Protein AF-A0A8S0ZEI9-F1 (afdb_monomer_lite)

InterPro domains:
  IPR027806 Harbinger transposase-derived nuclease domain [PF13359] (3-82)
  IPR045249 Putative nuclease HARBI1-like [PTHR22930] (7-103)

Structure (mmCIF, N/CA/C/O backbone):
data_AF-A0A8S0ZEI9-F1
#
_entry.id   AF-A0A8S0ZEI9-F1
#
loop_
_atom_site.group_PDB
_atom_site.id
_atom_site.type_symbol
_atom_site.label_atom_id
_atom_site.label_alt_id
_atom_site.label_comp_id
_atom_site.label_asym_id
_atom_site.label_entity_id
_atom_site.label_seq_id
_atom_site.pdbx_PDB_ins_code
_atom_site.Cartn_x
_atom_site.Cartn_y
_atom_site.Cartn_z
_atom_site.occupancy
_atom_site.B_iso_or_equiv
_atom_site.auth_seq_id
_atom_site.auth_comp_id
_atom_site.auth_asym_id
_atom_site.auth_atom_id
_atom_site.pdbx_PDB_model_num
ATOM 1 N N . MET A 1 1 ? -10.149 -3.119 -16.124 1.00 64.19 1 MET A N 1
ATOM 2 C CA . MET A 1 1 ? -9.181 -3.819 -15.249 1.00 64.19 1 MET A CA 1
ATOM 3 C C . MET A 1 1 ? -8.913 -2.932 -14.051 1.00 64.19 1 MET A C 1
ATOM 5 O O . MET A 1 1 ? -8.937 -1.720 -14.217 1.00 64.19 1 MET A O 1
ATOM 9 N N . VAL A 1 2 ? -8.706 -3.527 -12.879 1.00 87.69 2 VAL A N 1
ATOM 10 C CA . VAL A 1 2 ? -8.368 -2.830 -11.631 1.00 87.69 2 VAL A CA 1
ATOM 11 C C . VAL A 1 2 ? -7.004 -3.351 -11.182 1.00 87.69 2 VAL A C 1
ATOM 13 O O . VAL A 1 2 ? -6.773 -4.557 -11.258 1.00 87.69 2 VAL A O 1
ATOM 16 N N . TRP A 1 3 ? -6.116 -2.456 -10.754 1.00 93.06 3 TRP A N 1
ATOM 17 C CA . TRP A 1 3 ? -4.785 -2.788 -10.241 1.00 93.06 3 TRP A CA 1
ATOM 18 C C . TRP A 1 3 ? -4.622 -2.261 -8.822 1.00 93.06 3 TRP A C 1
ATOM 20 O O . TRP A 1 3 ? -5.170 -1.212 -8.482 1.00 93.06 3 TRP A O 1
ATOM 30 N N . LEU A 1 4 ? -3.833 -2.968 -8.019 1.00 94.38 4 LEU A N 1
ATOM 31 C CA . LEU A 1 4 ? -3.334 -2.454 -6.750 1.00 94.38 4 LEU A CA 1
ATOM 32 C C . LEU A 1 4 ? -2.133 -1.536 -7.005 1.00 94.38 4 LEU A C 1
ATOM 34 O O . LEU A 1 4 ? -1.376 -1.750 -7.954 1.00 94.38 4 LEU A O 1
ATOM 38 N N . LEU A 1 5 ? -1.944 -0.534 -6.148 1.00 93.81 5 LEU A N 1
ATOM 39 C CA . LEU A 1 5 ? -0.765 0.332 -6.172 1.00 93.81 5 LEU A CA 1
ATOM 40 C C . LEU A 1 5 ? 0.172 -0.068 -5.033 1.00 93.81 5 LEU A C 1
ATOM 42 O O . LEU A 1 5 ? -0.178 0.069 -3.864 1.00 93.81 5 LEU A O 1
ATOM 46 N N . GLY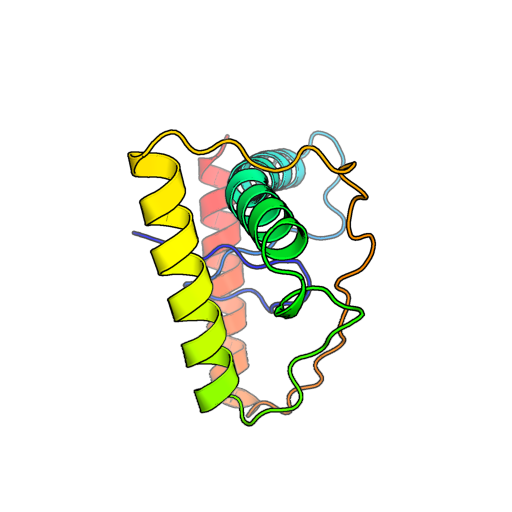 A 1 6 ? 1.354 -0.564 -5.386 1.00 92.50 6 GLY A N 1
ATOM 47 C CA . GLY A 1 6 ? 2.431 -0.879 -4.446 1.00 92.50 6 GLY A CA 1
ATOM 48 C C . GLY A 1 6 ? 3.471 0.234 -4.413 1.00 92.50 6 GLY A C 1
ATOM 49 O O . GLY A 1 6 ? 3.515 1.072 -5.316 1.00 92.50 6 GLY A O 1
ATOM 50 N N . ASP A 1 7 ? 4.269 0.288 -3.352 1.00 90.31 7 ASP A N 1
ATOM 51 C CA . ASP A 1 7 ? 5.475 1.122 -3.322 1.00 90.31 7 ASP A CA 1
ATOM 52 C C . ASP A 1 7 ? 6.635 0.375 -3.998 1.00 90.31 7 ASP A C 1
ATOM 54 O O . ASP A 1 7 ? 6.449 -0.687 -4.599 1.00 90.31 7 ASP A O 1
ATOM 58 N N . SER A 1 8 ? 7.828 0.963 -3.956 1.00 89.62 8 SER A N 1
ATOM 59 C CA . SER A 1 8 ? 9.045 0.372 -4.512 1.00 89.62 8 SER A CA 1
ATOM 60 C C . SER A 1 8 ? 9.522 -0.884 -3.780 1.00 89.62 8 SER A C 1
ATOM 62 O O . SER A 1 8 ? 10.311 -1.626 -4.359 1.00 89.62 8 SER A O 1
ATOM 64 N N . GLY A 1 9 ? 9.061 -1.134 -2.549 1.00 88.75 9 GLY A N 1
ATOM 65 C CA . GLY A 1 9 ? 9.401 -2.329 -1.778 1.00 88.75 9 GLY A CA 1
ATOM 66 C C . GLY A 1 9 ? 8.691 -3.583 -2.287 1.00 88.75 9 GLY A C 1
ATOM 67 O O . GLY A 1 9 ? 9.164 -4.699 -2.076 1.00 88.75 9 GLY A O 1
ATOM 68 N N . TYR A 1 10 ? 7.587 -3.425 -3.024 1.00 90.44 10 TYR A N 1
ATOM 69 C CA . TYR A 1 10 ? 6.905 -4.556 -3.636 1.00 90.44 10 TYR A CA 1
ATOM 70 C C . TYR A 1 10 ? 7.470 -4.886 -5.020 1.00 90.44 10 TYR A C 1
ATOM 72 O O . TYR A 1 10 ? 7.707 -4.004 -5.853 1.00 90.44 10 TYR A O 1
ATOM 80 N N . PRO A 1 11 ? 7.607 -6.177 -5.349 1.00 91.00 11 PRO A N 1
ATOM 81 C CA . PRO A 1 11 ? 8.015 -6.564 -6.680 1.00 91.00 11 PRO A CA 1
ATOM 82 C C . PRO A 1 11 ? 6.837 -6.399 -7.656 1.00 91.00 11 PRO A C 1
ATOM 84 O O . PRO A 1 11 ? 5.705 -6.783 -7.371 1.00 91.00 11 PRO A O 1
ATOM 87 N N . GLN A 1 12 ? 7.108 -5.843 -8.838 1.00 93.00 12 GLN A N 1
ATOM 88 C CA . GLN A 1 12 ? 6.101 -5.615 -9.881 1.00 93.00 12 GLN A CA 1
ATOM 89 C C . GLN A 1 12 ? 5.371 -6.923 -10.257 1.00 93.00 12 GLN A C 1
ATOM 91 O O . GLN A 1 12 ? 6.010 -7.957 -10.467 1.00 93.00 12 GLN A O 1
ATOM 96 N N . ARG A 1 13 ? 4.035 -6.884 -10.366 1.00 94.38 13 ARG A N 1
ATOM 97 C CA . ARG A 1 13 ? 3.179 -8.035 -10.733 1.00 94.38 13 ARG A CA 1
ATOM 98 C C . ARG A 1 13 ? 2.115 -7.614 -11.754 1.00 94.38 13 ARG A C 1
ATOM 100 O O . ARG A 1 13 ? 1.816 -6.427 -11.858 1.00 94.38 13 ARG A O 1
ATOM 107 N N . PRO A 1 14 ? 1.474 -8.539 -12.488 1.00 93.50 14 PRO A N 1
ATOM 108 C C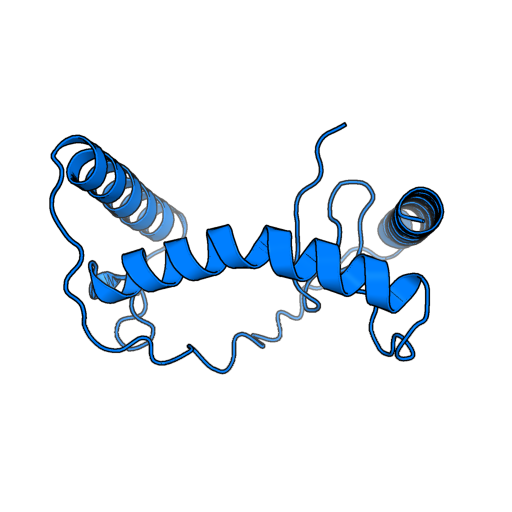A . PRO A 1 14 ? 0.380 -8.200 -13.409 1.00 93.50 14 PRO A CA 1
ATOM 109 C C . PRO A 1 14 ? -0.790 -7.443 -12.766 1.00 93.50 14 PRO A C 1
ATOM 111 O O . PRO A 1 14 ? -1.484 -6.680 -13.437 1.00 93.50 14 PRO A O 1
ATOM 114 N N . TRP A 1 15 ? -1.000 -7.659 -11.467 1.00 94.06 15 TRP A N 1
ATOM 115 C CA . TRP A 1 15 ? -2.077 -7.086 -10.658 1.00 94.06 15 TRP A CA 1
ATOM 116 C C . TRP A 1 15 ? -1.613 -5.953 -9.721 1.00 94.06 15 TRP A C 1
ATOM 118 O O . TRP A 1 15 ? -2.461 -5.300 -9.114 1.00 94.06 15 TRP A O 1
ATOM 128 N N . LEU A 1 16 ? -0.301 -5.692 -9.622 1.00 94.81 16 LEU A N 1
ATOM 129 C CA . LEU A 1 16 ? 0.300 -4.691 -8.730 1.00 94.81 16 LEU A CA 1
ATOM 130 C C . LEU A 1 16 ? 1.195 -3.738 -9.518 1.00 94.81 16 LEU A C 1
ATOM 132 O O . LEU A 1 16 ? 2.200 -4.166 -10.078 1.00 94.81 16 LEU A O 1
ATOM 136 N N . MET A 1 17 ? 0.855 -2.455 -9.540 1.00 95.50 17 MET A N 1
ATOM 137 C CA . MET A 1 17 ? 1.647 -1.415 -10.191 1.00 95.50 17 MET A CA 1
ATOM 138 C C . MET A 1 17 ? 2.546 -0.724 -9.169 1.00 95.50 17 MET A C 1
ATOM 140 O O . MET A 1 17 ? 2.058 -0.152 -8.193 1.00 95.50 17 MET A O 1
ATOM 144 N N . THR A 1 18 ? 3.854 -0.765 -9.405 1.00 95.56 18 THR A N 1
ATOM 145 C CA . THR A 1 18 ? 4.880 -0.135 -8.564 1.00 95.56 18 THR A CA 1
ATOM 146 C C . THR A 1 18 ? 5.615 0.952 -9.352 1.00 95.56 18 THR A C 1
ATOM 148 O O . THR A 1 18 ? 5.583 0.930 -10.596 1.00 95.56 18 THR A O 1
ATOM 151 N N . PRO A 1 19 ? 6.237 1.939 -8.681 1.00 95.44 19 PRO A N 1
ATOM 152 C CA . PRO A 1 19 ? 6.983 2.989 -9.364 1.00 95.44 19 PRO A CA 1
ATOM 153 C C . PRO A 1 19 ? 8.159 2.413 -10.166 1.00 95.44 19 PRO A C 1
ATOM 155 O O . PRO A 1 19 ? 8.692 1.337 -9.878 1.00 95.44 19 PRO A O 1
ATOM 158 N N . ILE A 1 20 ? 8.556 3.131 -11.211 1.00 94.31 20 ILE A N 1
ATOM 159 C CA . ILE A 1 20 ? 9.759 2.837 -11.990 1.00 94.31 20 ILE A CA 1
ATOM 160 C C . ILE A 1 20 ? 10.930 3.548 -11.316 1.00 94.31 20 ILE A C 1
ATOM 162 O O . ILE A 1 20 ? 10.960 4.776 -11.267 1.00 94.31 20 ILE A O 1
ATOM 166 N N . LEU A 1 21 ? 11.881 2.780 -10.793 1.00 91.44 21 LEU A N 1
ATOM 167 C CA . LEU A 1 21 ? 13.111 3.324 -10.219 1.00 91.44 21 LEU A CA 1
ATOM 168 C C . LEU A 1 21 ? 13.978 3.957 -11.318 1.00 91.44 21 LEU A C 1
ATOM 170 O O . LEU A 1 21 ? 13.884 3.566 -12.483 1.00 91.44 21 LEU A O 1
ATOM 174 N N . ASP A 1 22 ? 14.776 4.958 -10.947 1.00 90.25 22 ASP A N 1
ATOM 175 C CA . ASP A 1 22 ? 15.726 5.647 -11.835 1.00 90.25 22 ASP A CA 1
ATOM 176 C C . ASP A 1 22 ? 15.099 6.262 -13.104 1.00 90.25 22 ASP A C 1
ATOM 178 O O . ASP A 1 22 ? 15.740 6.407 -14.148 1.00 90.25 22 ASP A O 1
ATOM 182 N N . ALA A 1 23 ? 13.821 6.648 -13.034 1.00 90.69 23 ALA A N 1
ATOM 183 C CA . ALA A 1 23 ? 13.141 7.312 -14.139 1.00 90.69 23 ALA A CA 1
ATOM 184 C C . ALA A 1 23 ? 13.748 8.701 -14.404 1.00 90.69 23 ALA A C 1
ATOM 186 O O . ALA A 1 23 ? 13.669 9.599 -13.567 1.00 90.69 23 ALA A O 1
ATOM 187 N N . THR A 1 24 ? 14.300 8.906 -15.602 1.00 92.38 24 THR A N 1
ATOM 188 C CA . THR A 1 24 ? 14.848 10.205 -16.016 1.00 92.38 24 THR A CA 1
ATOM 189 C C . THR A 1 24 ? 13.760 11.280 -16.021 1.00 92.38 24 THR A C 1
ATOM 191 O O . THR A 1 24 ? 12.664 11.051 -16.545 1.00 92.38 24 THR A O 1
ATOM 194 N N . SER A 1 25 ? 14.059 12.463 -15.483 1.00 90.00 25 SER A N 1
ATOM 195 C CA . SER A 1 25 ? 13.142 13.607 -15.485 1.00 90.00 25 SER A CA 1
ATOM 196 C C . SER A 1 25 ? 12.653 13.937 -16.897 1.00 90.00 25 SER A C 1
ATOM 198 O O . SER A 1 25 ? 13.442 13.998 -17.838 1.00 90.00 25 SER A O 1
ATOM 200 N N . GLY A 1 26 ? 11.340 14.123 -17.053 1.00 87.69 26 GLY A N 1
ATOM 201 C CA . GLY A 1 26 ? 10.710 14.397 -18.351 1.00 87.69 26 GLY A CA 1
ATOM 202 C C . GLY A 1 26 ? 10.526 13.171 -19.255 1.00 87.69 26 GLY A C 1
ATOM 203 O O . GLY A 1 26 ? 9.950 13.291 -20.333 1.00 87.69 26 GLY A O 1
ATOM 204 N N . SER A 1 27 ? 10.966 11.980 -18.832 1.00 92.75 27 SER A N 1
ATOM 205 C CA . SER A 1 27 ? 10.664 10.735 -19.545 1.00 92.75 27 SER A CA 1
ATOM 206 C C . SER A 1 27 ? 9.213 10.290 -19.333 1.00 92.75 27 SER A C 1
ATOM 208 O O . SER A 1 27 ? 8.560 10.644 -18.350 1.00 92.75 27 SER A O 1
ATOM 210 N N . ILE A 1 28 ? 8.725 9.413 -20.211 1.00 92.75 28 ILE A N 1
ATOM 211 C CA . ILE A 1 28 ? 7.419 8.756 -20.055 1.00 92.75 28 ILE A CA 1
ATOM 212 C C . ILE A 1 28 ? 7.299 7.987 -18.724 1.00 92.75 28 ILE A C 1
ATOM 214 O O . ILE A 1 28 ? 6.233 7.949 -18.112 1.00 92.75 28 ILE A O 1
ATOM 218 N N . ASN A 1 29 ? 8.413 7.437 -18.234 1.00 93.56 29 ASN A N 1
ATOM 219 C CA . ASN A 1 29 ? 8.475 6.745 -16.949 1.00 93.56 29 ASN A CA 1
ATOM 220 C C . ASN A 1 29 ? 8.268 7.723 -15.784 1.00 93.56 29 ASN A C 1
ATOM 222 O O . ASN A 1 29 ? 7.586 7.391 -14.818 1.00 93.56 29 ASN A O 1
ATOM 226 N N . SER A 1 30 ? 8.807 8.943 -15.893 1.00 93.94 30 SER A N 1
ATOM 227 C CA . SER A 1 30 ? 8.605 10.009 -14.905 1.00 93.94 30 SER A CA 1
ATOM 228 C C . SER A 1 30 ? 7.142 10.468 -14.868 1.00 93.94 30 SER A C 1
ATOM 230 O O . SER A 1 30 ? 6.583 10.598 -13.782 1.00 93.94 30 SER A O 1
ATOM 232 N N . VAL A 1 31 ? 6.479 10.589 -16.026 1.00 94.44 31 VAL A N 1
ATOM 233 C CA . VAL A 1 31 ? 5.036 10.897 -16.104 1.00 94.44 31 VAL A CA 1
ATOM 234 C C . VAL A 1 31 ? 4.186 9.792 -15.467 1.00 94.44 31 VAL A C 1
ATOM 236 O O . VAL A 1 31 ? 3.236 10.074 -14.735 1.00 94.44 31 VAL A O 1
ATOM 239 N N . TYR A 1 32 ? 4.522 8.522 -15.715 1.00 95.44 32 TYR A N 1
ATOM 240 C CA . TYR A 1 32 ? 3.875 7.398 -15.035 1.00 95.44 32 TYR A CA 1
ATOM 241 C C . TYR A 1 32 ? 4.052 7.485 -13.515 1.00 95.44 32 TYR A C 1
ATOM 243 O O . TYR A 1 32 ? 3.063 7.385 -12.790 1.00 95.44 32 TYR A O 1
ATOM 251 N N . ASN A 1 33 ? 5.278 7.715 -13.035 1.00 95.06 33 ASN A N 1
ATOM 252 C CA . ASN A 1 33 ? 5.564 7.831 -11.606 1.00 95.06 33 ASN A CA 1
ATOM 253 C C . ASN A 1 33 ? 4.800 8.988 -10.958 1.00 95.06 33 ASN A C 1
ATOM 255 O O . ASN A 1 33 ? 4.289 8.829 -9.855 1.00 95.06 33 ASN A O 1
ATOM 259 N N . GLU A 1 34 ? 4.669 10.127 -11.637 1.00 93.50 34 GLU A N 1
ATOM 260 C CA . GLU A 1 34 ? 3.891 11.258 -11.133 1.00 93.50 34 GLU A CA 1
ATOM 261 C C . GLU A 1 34 ? 2.407 10.895 -10.976 1.00 93.50 34 GLU A C 1
ATOM 263 O O . GLU A 1 34 ? 1.804 11.148 -9.931 1.00 93.50 34 GLU A O 1
ATOM 268 N N . LYS A 1 35 ? 1.811 10.248 -11.986 1.00 92.88 35 LYS A N 1
ATOM 269 C CA . LYS A 1 35 ? 0.420 9.771 -11.913 1.00 92.88 35 LYS A CA 1
ATOM 270 C C . LYS A 1 35 ? 0.242 8.714 -10.818 1.00 92.88 35 LYS A C 1
ATOM 272 O O . LYS A 1 35 ? -0.744 8.758 -10.084 1.00 92.88 35 LYS A O 1
ATOM 277 N N . HIS A 1 36 ? 1.193 7.789 -10.696 1.00 93.81 36 HIS A N 1
ATOM 278 C CA . HIS A 1 36 ? 1.204 6.740 -9.674 1.00 93.81 36 HIS A CA 1
ATOM 279 C C . HIS A 1 36 ? 1.283 7.331 -8.260 1.00 93.81 36 HIS A C 1
ATOM 281 O O . HIS A 1 36 ? 0.444 7.012 -7.418 1.00 93.81 36 HIS A O 1
ATOM 287 N N . MET A 1 37 ? 2.202 8.272 -8.034 1.00 91.88 37 MET A N 1
ATOM 288 C CA . MET A 1 37 ? 2.357 8.992 -6.769 1.00 91.88 37 MET A CA 1
ATOM 289 C C . MET A 1 37 ? 1.080 9.749 -6.402 1.00 91.88 37 MET A C 1
ATOM 291 O O . MET A 1 37 ? 0.558 9.574 -5.306 1.00 91.88 37 MET A O 1
ATOM 295 N N . ARG A 1 38 ? 0.508 10.527 -7.332 1.00 90.94 38 ARG A N 1
ATOM 296 C CA . ARG A 1 38 ? -0.751 11.258 -7.095 1.00 90.94 38 ARG A CA 1
ATOM 297 C C . ARG A 1 38 ? -1.898 10.331 -6.693 1.00 90.94 38 ARG A C 1
ATOM 299 O O . ARG A 1 38 ? -2.692 10.689 -5.828 1.00 90.94 38 ARG A O 1
ATOM 306 N N . ALA A 1 39 ? -1.984 9.145 -7.294 1.00 90.94 39 ALA A N 1
ATOM 307 C CA . ALA A 1 39 ? -2.993 8.159 -6.922 1.00 90.94 39 ALA A CA 1
ATOM 308 C C . ALA A 1 39 ? -2.757 7.577 -5.513 1.00 90.94 39 ALA A C 1
ATOM 310 O O . ALA A 1 39 ? -3.719 7.305 -4.795 1.00 90.94 39 ALA A O 1
ATOM 311 N N . ARG A 1 40 ? -1.495 7.426 -5.090 1.00 91.56 40 ARG A N 1
ATOM 312 C CA . ARG A 1 40 ? -1.127 6.938 -3.751 1.00 91.56 40 ARG A CA 1
ATOM 313 C C . ARG A 1 40 ? -1.312 7.957 -2.629 1.00 91.56 40 ARG A C 1
ATOM 315 O O . ARG A 1 40 ? -1.674 7.554 -1.526 1.00 91.56 40 ARG A O 1
ATOM 322 N N . VAL A 1 41 ? -1.151 9.252 -2.906 1.00 88.88 41 VAL A N 1
ATOM 323 C CA . VAL A 1 41 ? -1.299 10.324 -1.899 1.00 88.88 41 VAL A CA 1
ATOM 324 C C . VAL A 1 41 ? -2.616 10.207 -1.122 1.00 88.88 41 VAL A C 1
ATOM 326 O O . VAL A 1 41 ? -2.656 10.461 0.077 1.00 88.88 41 VAL A O 1
ATOM 329 N N . VAL A 1 42 ? -3.698 9.761 -1.769 1.00 86.56 42 VAL A N 1
ATOM 330 C CA . VAL A 1 42 ? -5.003 9.580 -1.113 1.00 86.56 42 VAL A CA 1
ATOM 331 C C . VAL A 1 42 ? -4.939 8.550 0.020 1.00 86.56 42 VAL A C 1
ATOM 333 O O . VAL A 1 42 ? -5.416 8.824 1.125 1.00 86.56 42 VAL A O 1
ATOM 336 N N . ILE A 1 43 ? -4.355 7.372 -0.226 1.00 87.06 43 ILE A N 1
ATOM 337 C CA . ILE A 1 43 ? -4.285 6.315 0.792 1.00 87.06 43 ILE A CA 1
ATOM 338 C C . ILE A 1 43 ? -3.246 6.644 1.866 1.00 87.06 43 ILE A C 1
ATOM 340 O O . ILE A 1 43 ? -3.488 6.391 3.044 1.00 87.06 43 ILE A O 1
ATOM 344 N N . GLU A 1 44 ? -2.143 7.288 1.485 1.00 88.19 44 GLU A N 1
ATOM 345 C CA . GLU A 1 44 ? -1.107 7.743 2.416 1.00 88.19 44 GLU A CA 1
ATOM 346 C C . GLU A 1 44 ? -1.675 8.785 3.389 1.00 88.19 44 GLU A C 1
ATOM 348 O O . GLU A 1 44 ? -1.600 8.593 4.602 1.00 88.19 44 GLU A O 1
ATOM 353 N N . ASN A 1 45 ? -2.386 9.798 2.884 1.00 86.94 45 ASN A N 1
ATOM 354 C CA . ASN A 1 45 ? -3.085 10.779 3.718 1.00 86.94 45 ASN A CA 1
ATOM 355 C C . ASN A 1 45 ? -4.137 10.125 4.624 1.00 86.94 45 ASN A C 1
ATOM 357 O O . ASN A 1 45 ? -4.294 10.510 5.784 1.00 86.94 45 ASN A O 1
ATOM 361 N N . THR A 1 46 ? -4.855 9.120 4.117 1.00 87.44 46 THR A N 1
ATOM 362 C CA . THR A 1 46 ? -5.854 8.383 4.904 1.00 87.44 46 THR A CA 1
ATOM 363 C C . THR A 1 46 ? -5.194 7.650 6.073 1.00 87.44 46 THR A C 1
ATOM 365 O O . THR A 1 46 ? -5.652 7.766 7.212 1.00 87.44 46 THR A O 1
ATOM 368 N N . PHE A 1 47 ? -4.087 6.943 5.828 1.00 86.81 47 PHE A N 1
ATOM 369 C CA . PHE A 1 47 ? -3.344 6.259 6.883 1.00 86.81 47 PHE A CA 1
ATOM 370 C C . PHE A 1 47 ? -2.731 7.227 7.886 1.00 86.81 47 PHE A C 1
ATOM 372 O O . PHE A 1 47 ? -2.834 6.964 9.083 1.00 86.81 47 PHE A O 1
ATOM 379 N N . SER A 1 48 ? -2.180 8.357 7.444 1.00 85.56 48 SER A N 1
ATOM 380 C CA . SER A 1 48 ? -1.665 9.395 8.344 1.00 85.56 48 SER A CA 1
ATOM 381 C C . SER A 1 48 ? -2.758 9.915 9.282 1.00 85.56 48 SER A C 1
ATOM 383 O O . SER A 1 48 ? -2.601 9.879 10.502 1.00 85.56 48 SER A O 1
ATOM 385 N N . ARG A 1 49 ? -3.934 10.278 8.749 1.00 87.25 49 ARG A N 1
ATOM 386 C CA . ARG A 1 49 ? -5.084 10.713 9.567 1.00 87.25 49 ARG A CA 1
ATOM 387 C C . ARG A 1 49 ? -5.549 9.629 10.537 1.00 87.25 49 ARG A C 1
ATOM 389 O O . ARG A 1 49 ? -5.913 9.924 11.676 1.00 87.25 49 ARG A O 1
ATOM 396 N N . MET A 1 50 ? -5.544 8.371 10.099 1.00 87.94 50 MET A N 1
ATOM 397 C CA . MET A 1 50 ? -5.949 7.238 10.927 1.00 87.94 50 MET A CA 1
ATOM 398 C C . MET A 1 50 ? -4.943 6.970 12.059 1.00 87.94 50 MET A C 1
ATOM 400 O O . MET A 1 50 ? -5.371 6.784 13.195 1.00 87.94 50 MET A O 1
ATOM 404 N N . LYS A 1 51 ? -3.631 7.007 11.785 1.00 86.38 51 LYS A N 1
ATOM 405 C CA . LYS A 1 51 ? -2.552 6.860 12.783 1.00 86.38 51 LYS A CA 1
ATOM 406 C C . LYS A 1 51 ? -2.556 7.996 13.813 1.00 86.38 51 LYS A C 1
ATOM 408 O O . LYS A 1 51 ? -2.391 7.728 15.002 1.00 86.38 51 LYS A O 1
ATOM 413 N N . ASN A 1 52 ? -2.791 9.236 13.375 1.00 85.06 52 ASN A N 1
ATOM 414 C CA . ASN A 1 52 ? -2.848 10.400 14.266 1.00 85.06 52 ASN A CA 1
ATOM 415 C C . ASN A 1 52 ? -4.044 10.320 15.218 1.00 85.06 52 ASN A C 1
ATOM 417 O O . ASN A 1 52 ? -3.901 10.507 16.426 1.00 85.06 52 ASN A O 1
ATOM 421 N N . ARG A 1 53 ? -5.223 9.967 14.691 1.00 87.62 53 ARG A N 1
ATOM 422 C CA . ARG A 1 53 ? -6.443 9.835 15.497 1.00 87.62 53 ARG A CA 1
ATOM 423 C C . ARG A 1 53 ? -6.393 8.622 16.427 1.00 87.62 53 ARG A C 1
ATOM 425 O O . ARG A 1 53 ? -6.741 8.720 17.602 1.00 87.62 53 ARG A O 1
ATOM 432 N N . TRP A 1 54 ? -5.970 7.470 15.916 1.00 90.31 54 TRP A N 1
ATOM 433 C CA . TRP A 1 54 ? -5.919 6.222 16.668 1.00 90.31 54 TRP A CA 1
ATOM 434 C C . TRP A 1 54 ? -4.481 5.924 17.069 1.00 90.31 54 TRP A C 1
ATOM 436 O O . TRP A 1 54 ? -3.784 5.161 16.407 1.00 90.31 54 TRP A O 1
ATOM 446 N N . ARG A 1 55 ? -4.045 6.479 18.206 1.00 86.62 55 ARG A N 1
ATOM 447 C CA . ARG A 1 55 ? -2.670 6.312 18.716 1.00 86.62 55 ARG A CA 1
ATOM 448 C C . ARG A 1 55 ? -2.233 4.849 18.884 1.00 86.62 55 ARG A C 1
ATOM 450 O O . ARG A 1 55 ? -1.039 4.593 18.930 1.00 86.62 55 ARG A O 1
ATOM 457 N N . CYS A 1 56 ? -3.159 3.887 18.960 1.00 89.25 56 CYS A N 1
ATOM 458 C CA . CYS A 1 56 ? -2.850 2.450 18.948 1.00 89.25 56 CYS A CA 1
ATOM 459 C C . CYS A 1 56 ? -2.326 1.922 17.598 1.00 89.25 56 CYS A C 1
ATOM 461 O O . CYS A 1 56 ? -1.850 0.795 17.546 1.00 89.25 56 CYS A O 1
ATOM 463 N N . LEU A 1 57 ? -2.438 2.703 16.523 1.00 89.19 57 LEU A N 1
ATOM 464 C CA . LEU A 1 57 ? -1.885 2.413 15.199 1.00 89.19 57 LEU A CA 1
ATOM 465 C C . LEU A 1 57 ? -0.594 3.195 14.921 1.00 89.19 57 LEU A C 1
ATOM 467 O O . LEU A 1 57 ? 0.004 3.034 13.860 1.00 89.19 57 LEU A O 1
ATOM 471 N N . HIS A 1 58 ? -0.187 4.073 15.840 1.00 86.38 58 HIS A N 1
ATOM 472 C CA . HIS A 1 58 ? 1.031 4.861 15.701 1.00 86.38 58 HIS A CA 1
ATOM 473 C C . HIS A 1 58 ? 2.269 3.965 15.823 1.00 86.38 58 HIS A C 1
ATOM 475 O O . HIS A 1 58 ? 2.257 2.999 16.588 1.00 86.38 58 HIS A O 1
ATOM 481 N N . LYS A 1 59 ? 3.358 4.311 15.125 1.00 78.06 59 LYS A N 1
ATOM 482 C CA . LYS A 1 59 ? 4.604 3.523 15.125 1.00 78.06 59 LYS A CA 1
ATOM 483 C C . LYS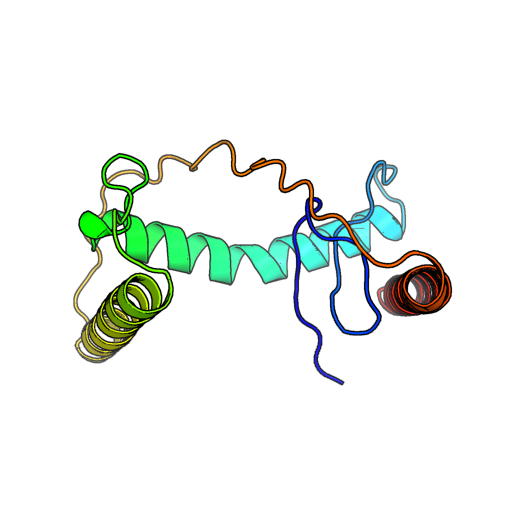 A 1 59 ? 5.194 3.319 16.522 1.00 78.06 59 LYS A C 1
ATOM 485 O O . LYS A 1 59 ? 5.633 2.226 16.845 1.00 78.06 59 LYS A O 1
ATOM 490 N N . ASP A 1 60 ? 5.090 4.322 17.394 1.00 81.06 60 ASP A N 1
ATOM 491 C CA . ASP A 1 60 ? 5.567 4.227 18.785 1.00 81.06 60 ASP A CA 1
ATOM 492 C C . ASP A 1 60 ? 4.732 3.267 19.650 1.00 81.06 60 ASP A C 1
ATOM 494 O O . ASP A 1 60 ? 5.079 2.980 20.794 1.00 81.06 60 ASP A O 1
ATOM 498 N N . ARG A 1 61 ? 3.589 2.801 19.136 1.00 79.12 61 ARG A N 1
ATOM 499 C CA . ARG A 1 61 ? 2.663 1.891 19.814 1.00 79.12 61 ARG A CA 1
ATOM 500 C C . ARG A 1 61 ? 2.318 0.712 18.914 1.00 79.12 61 ARG A C 1
ATOM 502 O O . ARG A 1 61 ? 1.143 0.417 18.693 1.00 79.12 61 ARG A O 1
ATOM 509 N N . VAL A 1 62 ? 3.355 0.040 18.414 1.00 80.75 62 VAL A N 1
ATOM 510 C CA . VAL A 1 62 ? 3.220 -1.174 17.601 1.00 80.75 62 VAL A CA 1
ATOM 511 C C . VAL A 1 62 ? 2.246 -2.156 18.256 1.00 80.75 62 VAL A C 1
ATOM 513 O O . VAL A 1 62 ? 2.285 -2.426 19.460 1.00 80.75 62 VAL A O 1
ATOM 516 N N . LEU A 1 63 ? 1.351 -2.719 17.446 1.00 86.94 63 LEU A N 1
ATOM 517 C CA . LEU A 1 63 ? 0.402 -3.722 17.906 1.00 86.94 63 LEU A CA 1
ATOM 518 C C . LEU A 1 63 ? 1.127 -5.042 18.200 1.00 86.94 63 LEU A C 1
ATOM 520 O O . LEU A 1 63 ? 1.347 -5.857 17.308 1.00 86.94 63 LEU A O 1
ATOM 524 N N . HIS A 1 64 ? 1.430 -5.296 19.473 1.00 89.62 64 HIS A N 1
ATOM 525 C CA . HIS A 1 64 ? 2.001 -6.562 19.949 1.00 89.62 64 HIS A CA 1
ATOM 526 C C . HIS A 1 64 ? 0.948 -7.683 20.040 1.00 89.62 64 HIS A C 1
ATOM 528 O O . HIS A 1 64 ? 0.755 -8.319 21.078 1.00 89.62 64 HIS A O 1
ATOM 534 N N . TYR A 1 65 ? 0.229 -7.923 18.944 1.00 92.31 65 TYR A N 1
ATOM 535 C CA . TYR A 1 65 ? -0.754 -8.992 18.824 1.00 92.31 65 TYR A CA 1
ATOM 536 C C . TYR A 1 65 ? -0.478 -9.863 17.597 1.00 92.31 65 TYR A C 1
ATOM 538 O O . TYR A 1 65 ? 0.261 -9.496 16.690 1.00 92.31 65 TYR A O 1
ATOM 546 N N . ARG A 1 66 ? -1.114 -11.039 17.543 1.00 95.25 66 ARG A N 1
ATOM 547 C CA . ARG A 1 66 ? -1.094 -11.871 16.330 1.00 95.25 66 ARG A CA 1
ATOM 548 C C . ARG A 1 66 ? -1.737 -11.115 15.154 1.00 95.25 66 ARG A C 1
ATOM 550 O O . ARG A 1 66 ? -2.719 -10.405 15.397 1.00 95.25 66 ARG A O 1
ATOM 557 N N . PRO A 1 67 ? -1.310 -11.351 13.897 1.00 94.44 67 PRO A N 1
ATOM 558 C CA . PRO A 1 67 ? -1.826 -10.643 12.720 1.00 94.44 67 PRO A CA 1
ATOM 559 C C . PRO A 1 67 ? -3.356 -10.606 12.620 1.00 94.44 67 PRO A C 1
ATOM 561 O O . PRO A 1 67 ? -3.933 -9.567 12.324 1.00 94.44 67 PRO A O 1
ATOM 564 N N . LEU A 1 68 ? -4.034 -11.706 12.974 1.00 95.81 68 LEU A N 1
ATOM 565 C CA . LEU A 1 68 ? -5.500 -11.784 12.978 1.00 95.81 68 LEU A CA 1
ATOM 566 C C . LEU A 1 68 ? -6.168 -10.825 13.980 1.00 95.81 68 LEU A C 1
ATOM 568 O O . LEU A 1 68 ? -7.298 -10.391 13.780 1.00 95.81 68 LEU A O 1
ATOM 572 N N . LYS A 1 69 ? -5.509 -10.524 15.100 1.00 95.38 69 LYS A N 1
ATOM 573 C CA . LYS A 1 69 ? -6.013 -9.552 16.073 1.00 95.38 69 LYS A CA 1
ATOM 574 C C . LYS A 1 69 ? -5.651 -8.130 15.646 1.00 95.38 69 LYS A C 1
ATOM 576 O O . LYS A 1 69 ? -6.499 -7.253 15.776 1.00 95.38 69 LYS A O 1
ATOM 581 N N . CYS A 1 70 ? -4.464 -7.916 15.075 1.00 94.38 70 CYS A N 1
ATOM 582 C CA . CYS A 1 70 ? -4.092 -6.631 14.478 1.00 94.38 70 CYS A CA 1
ATOM 583 C C . CYS A 1 70 ? -5.076 -6.218 13.376 1.00 94.38 70 CYS A C 1
ATOM 585 O O . CYS A 1 70 ? -5.571 -5.097 13.402 1.00 94.38 70 CYS A O 1
ATOM 587 N N . SER A 1 71 ? -5.450 -7.134 12.476 1.00 94.94 71 SER A N 1
ATOM 588 C CA . SER A 1 71 ? -6.416 -6.848 11.409 1.00 94.94 71 SER A CA 1
ATOM 589 C C . SER A 1 71 ? -7.796 -6.463 11.946 1.00 94.94 71 SER A C 1
ATOM 591 O O . SER A 1 71 ? -8.411 -5.535 11.430 1.00 94.94 71 SER A O 1
ATOM 593 N N . LYS A 1 72 ? -8.264 -7.103 13.027 1.00 97.00 72 LYS A N 1
ATOM 594 C CA . LYS A 1 72 ? -9.516 -6.724 13.706 1.00 97.00 72 LYS A CA 1
ATOM 595 C C . LYS A 1 72 ? -9.450 -5.326 14.323 1.00 97.00 72 LYS A C 1
ATOM 597 O O . LYS A 1 72 ? -10.430 -4.594 14.246 1.00 97.00 72 LYS A O 1
ATOM 602 N N . ILE A 1 73 ? -8.317 -4.961 14.927 1.00 95.56 73 ILE A N 1
ATOM 603 C CA . ILE A 1 73 ? -8.104 -3.619 15.492 1.00 95.56 73 ILE A CA 1
ATOM 604 C C . ILE A 1 73 ? -8.112 -2.574 14.373 1.00 95.56 73 ILE A C 1
ATOM 606 O O . ILE A 1 73 ? -8.856 -1.602 14.465 1.00 95.56 73 ILE A O 1
ATOM 610 N N . ILE A 1 74 ? -7.353 -2.807 13.297 1.00 94.56 74 ILE A N 1
ATOM 611 C CA . ILE A 1 74 ? -7.306 -1.920 12.127 1.00 94.56 74 ILE A CA 1
ATOM 612 C C . ILE A 1 74 ? -8.709 -1.753 11.530 1.00 94.56 74 ILE A C 1
ATOM 614 O O . ILE A 1 74 ? -9.143 -0.625 11.322 1.00 94.56 74 ILE A O 1
ATOM 618 N N . LEU A 1 75 ? -9.452 -2.849 11.341 1.00 96.25 75 LEU A N 1
ATOM 619 C CA . LEU A 1 75 ? -10.824 -2.812 10.831 1.00 96.25 75 LEU A CA 1
ATOM 620 C C . LEU A 1 75 ? -11.747 -1.971 11.721 1.00 96.25 75 LEU A C 1
ATOM 622 O O . LEU A 1 75 ? -12.501 -1.147 11.208 1.00 96.25 75 LEU A O 1
ATOM 626 N N . ALA A 1 76 ? -11.681 -2.147 13.043 1.00 96.69 76 ALA A N 1
ATOM 627 C CA . ALA A 1 76 ? -12.470 -1.348 13.975 1.00 96.69 76 ALA A CA 1
ATOM 628 C C . ALA A 1 76 ? -12.131 0.150 13.863 1.00 96.69 76 ALA A C 1
ATOM 630 O O . ALA A 1 76 ? -13.038 0.975 13.771 1.00 96.69 76 ALA A O 1
ATOM 631 N N . CYS A 1 77 ? -10.842 0.501 13.792 1.00 94.69 77 CYS A N 1
ATOM 632 C CA . CYS A 1 77 ? -10.393 1.877 13.575 1.00 94.69 77 CYS A CA 1
ATOM 633 C C . CYS A 1 77 ? -10.896 2.455 12.244 1.00 94.69 77 CYS A C 1
ATOM 635 O O . CYS A 1 77 ? -11.319 3.610 12.216 1.00 94.69 77 CYS A O 1
ATOM 637 N N . SER A 1 78 ? -10.896 1.672 11.160 1.00 94.69 78 SER A N 1
ATOM 638 C CA . SER A 1 78 ? -11.413 2.099 9.854 1.00 94.69 78 SER A CA 1
ATOM 639 C C . SER A 1 78 ? -12.927 2.323 9.871 1.00 94.69 78 SER A C 1
ATOM 641 O O . SER A 1 78 ? -13.397 3.344 9.376 1.00 94.69 78 SER A O 1
ATOM 643 N N . VAL A 1 79 ? -13.698 1.417 10.484 1.00 96.06 79 VAL A N 1
ATOM 644 C CA . VAL A 1 79 ? -15.158 1.567 10.621 1.00 96.06 79 VAL A CA 1
ATOM 645 C C . VAL A 1 79 ? -15.500 2.821 11.424 1.00 96.06 79 VAL A C 1
ATOM 647 O O . VAL A 1 79 ? -16.316 3.628 10.987 1.00 96.06 79 VAL A O 1
ATOM 650 N N . LEU A 1 80 ? -14.842 3.022 12.569 1.00 95.12 80 LEU A N 1
ATOM 651 C CA . LEU A 1 80 ? -15.052 4.210 13.398 1.00 95.12 80 LEU A CA 1
ATOM 652 C C . LEU A 1 80 ? -14.607 5.493 12.686 1.00 95.12 80 LEU A C 1
ATOM 654 O O . LEU A 1 80 ? -15.255 6.525 12.831 1.00 95.12 80 LEU A O 1
ATOM 658 N N . HIS A 1 81 ? -13.526 5.442 11.903 1.00 92.56 81 HIS A N 1
ATOM 659 C CA . HIS A 1 81 ? -13.066 6.577 11.106 1.00 92.56 81 HIS A CA 1
ATOM 660 C C . HIS A 1 81 ? -14.109 7.008 10.069 1.00 92.56 81 HIS A C 1
ATOM 662 O O . HIS A 1 81 ? -14.424 8.193 9.998 1.00 92.56 81 HIS A O 1
ATOM 668 N N . ASN A 1 82 ? -14.682 6.058 9.326 1.00 92.94 82 ASN A N 1
ATOM 669 C CA . ASN A 1 82 ? -15.728 6.347 8.344 1.00 92.94 82 ASN A CA 1
ATOM 670 C C . ASN A 1 82 ? -16.982 6.907 9.016 1.00 92.94 82 ASN A C 1
ATOM 672 O O . ASN A 1 82 ? -17.499 7.930 8.584 1.00 92.94 82 ASN A O 1
ATOM 676 N N . LEU A 1 83 ? -17.400 6.306 10.134 1.00 95.06 83 LEU A N 1
ATOM 677 C CA . LEU A 1 83 ? -18.538 6.791 10.909 1.00 95.06 83 LEU A CA 1
ATOM 678 C C . LEU A 1 83 ? -18.345 8.256 11.332 1.00 95.06 83 LEU A C 1
ATOM 680 O O . LEU A 1 83 ? -19.246 9.075 11.211 1.00 95.06 83 LEU A O 1
ATOM 684 N N . MET A 1 84 ? -17.146 8.608 11.793 1.00 91.56 84 MET A N 1
ATOM 685 C CA . MET A 1 84 ? -16.812 9.984 12.158 1.00 91.56 84 MET A CA 1
ATOM 686 C C . MET A 1 84 ? -16.859 10.945 10.967 1.00 91.56 84 MET A C 1
ATOM 688 O O . MET A 1 84 ? -17.291 12.078 11.148 1.00 91.56 84 MET A O 1
ATOM 692 N N . ILE A 1 85 ? -16.428 10.516 9.775 1.00 90.62 85 ILE A N 1
ATOM 693 C CA . ILE A 1 85 ? -16.555 11.321 8.549 1.00 90.62 85 ILE A CA 1
ATOM 694 C C . ILE A 1 85 ? -18.033 11.578 8.243 1.00 90.62 85 ILE A C 1
ATOM 696 O O . ILE A 1 85 ? -18.404 12.727 8.016 1.00 90.62 85 ILE A O 1
ATOM 700 N N . ASP A 1 86 ? -18.871 10.542 8.308 1.00 94.44 86 ASP A N 1
ATOM 701 C CA . ASP A 1 86 ? -20.309 10.646 8.034 1.00 94.44 86 ASP A CA 1
ATOM 702 C C . ASP A 1 86 ? -21.021 11.589 9.020 1.00 94.44 86 ASP A C 1
ATOM 704 O O . ASP A 1 86 ? -21.951 12.302 8.647 1.00 94.44 86 ASP A O 1
ATOM 708 N N . PHE A 1 87 ? -20.555 11.642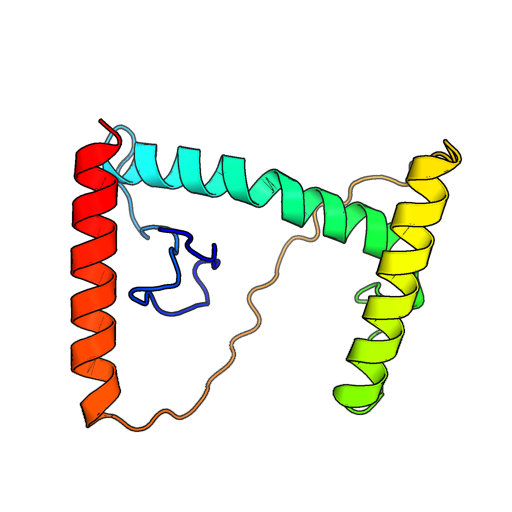 10.272 1.00 95.44 87 PHE A N 1
ATOM 709 C CA . PHE A 1 87 ? -21.052 12.569 11.295 1.00 95.44 87 PHE A CA 1
ATOM 710 C C . PHE A 1 87 ? -20.370 13.949 11.292 1.00 95.44 87 PHE A C 1
ATOM 712 O O . PHE A 1 87 ? -20.693 14.776 12.144 1.00 95.44 87 PHE A O 1
ATOM 719 N N . GLY A 1 88 ? -19.435 14.219 10.375 1.00 90.31 88 GLY A N 1
ATOM 720 C CA . GLY A 1 88 ? -18.740 15.509 10.292 1.00 90.31 88 GLY A CA 1
ATOM 721 C C . GLY A 1 88 ? -17.790 15.796 11.462 1.00 90.31 88 GLY A C 1
ATOM 722 O O . GLY A 1 88 ? -17.545 16.953 11.786 1.00 90.31 88 GLY A O 1
ATOM 723 N N . ILE A 1 89 ? -17.259 14.761 12.118 1.00 88.25 89 ILE A N 1
ATOM 724 C CA . ILE A 1 89 ? -16.321 14.902 13.239 1.00 88.25 89 ILE A CA 1
ATOM 725 C C . ILE A 1 89 ? -14.910 15.156 12.693 1.00 88.25 89 ILE A C 1
ATOM 727 O O . ILE A 1 89 ? -14.259 14.257 12.136 1.00 88.25 89 ILE A O 1
ATOM 731 N N . GLU A 1 90 ? -14.421 16.379 12.896 1.00 76.88 90 GLU A N 1
ATOM 732 C CA . GLU A 1 90 ? -13.108 16.832 12.435 1.00 76.88 90 GLU A CA 1
ATOM 733 C C . GLU A 1 90 ? -11.957 15.980 12.994 1.00 76.88 90 GLU A C 1
ATOM 735 O O . GLU A 1 90 ? -12.016 15.386 14.078 1.00 76.88 90 GLU A O 1
ATOM 740 N N . ALA A 1 91 ? -10.904 15.829 12.190 1.00 70.06 91 ALA A N 1
ATOM 741 C CA . ALA A 1 91 ? -9.665 15.223 12.663 1.00 70.06 91 ALA A CA 1
ATOM 742 C C . ALA A 1 91 ? -8.982 16.191 13.627 1.00 70.06 91 ALA A C 1
ATOM 744 O O . ALA A 1 91 ? -9.088 17.397 13.462 1.00 70.06 91 ALA A O 1
ATOM 745 N N . LEU A 1 92 ? -8.308 15.653 14.645 1.00 67.81 92 LEU A N 1
ATOM 746 C CA . LEU A 1 92 ? -7.410 16.474 15.441 1.00 67.81 92 LEU A CA 1
ATOM 747 C C . LEU A 1 92 ? -6.271 16.882 14.505 1.00 67.81 92 LEU A C 1
ATOM 749 O O . LEU A 1 92 ? -5.539 16.011 14.028 1.00 67.81 92 LEU A O 1
ATOM 753 N N . ASP A 1 93 ? -6.178 18.174 14.209 1.00 59.25 93 ASP A N 1
ATOM 754 C CA . ASP A 1 93 ? -5.072 18.763 13.459 1.00 59.25 93 ASP A CA 1
ATOM 755 C C . ASP A 1 93 ? -3.830 18.795 14.360 1.00 59.25 93 ASP A C 1
ATOM 757 O O . ASP A 1 93 ? -3.428 19.827 14.890 1.00 59.25 93 ASP A O 1
ATOM 761 N N . GLU A 1 94 ? -3.237 17.626 14.590 1.00 55.03 94 GLU A N 1
ATOM 762 C CA . GLU A 1 94 ? -1.872 17.522 15.090 1.00 55.03 94 GLU A CA 1
ATOM 763 C C . GLU A 1 94 ? -0.967 17.251 13.888 1.00 55.03 94 GLU A C 1
ATOM 765 O O . GLU A 1 94 ? -1.163 16.267 13.170 1.00 55.03 94 GLU A O 1
ATOM 770 N N . ASP A 1 95 ? -0.057 18.206 13.676 1.00 52.19 95 ASP A N 1
ATOM 771 C CA . ASP A 1 95 ? 0.995 18.325 12.663 1.00 52.19 95 ASP A CA 1
ATOM 772 C C . ASP A 1 95 ? 1.235 17.064 11.817 1.00 52.19 95 ASP A C 1
ATOM 774 O O . ASP A 1 95 ? 1.529 15.981 12.332 1.00 52.19 95 ASP A O 1
ATOM 778 N N . MET A 1 96 ? 1.130 17.223 10.494 1.00 52.16 96 MET A N 1
ATOM 779 C CA . MET A 1 96 ? 1.476 16.196 9.514 1.00 52.16 96 MET A CA 1
ATOM 780 C C . MET A 1 96 ? 2.995 16.006 9.484 1.00 52.16 96 MET A C 1
ATOM 782 O O . MET A 1 96 ? 3.649 16.315 8.488 1.00 52.16 96 MET A O 1
ATOM 786 N N . GLY A 1 97 ? 3.557 15.467 10.565 1.00 48.66 97 GLY A N 1
ATOM 787 C CA . GLY A 1 97 ? 4.860 14.838 10.530 1.00 48.66 97 GLY A CA 1
ATOM 788 C C . GLY A 1 97 ? 4.784 13.749 9.474 1.00 48.66 97 GLY A C 1
ATOM 789 O O . GLY A 1 97 ? 4.179 12.700 9.703 1.00 48.66 97 GLY A O 1
ATOM 790 N N . LEU A 1 98 ? 5.315 14.045 8.287 1.00 46.28 98 LEU A N 1
ATOM 791 C CA . LEU A 1 98 ? 5.539 13.058 7.246 1.00 46.28 98 LEU A CA 1
ATOM 792 C C . LEU A 1 98 ? 6.251 11.898 7.937 1.00 46.28 98 LEU A C 1
ATOM 794 O O . LEU A 1 98 ? 7.301 12.090 8.551 1.00 46.28 98 LEU A O 1
ATOM 798 N N . ASP A 1 99 ? 5.629 10.722 7.927 1.00 49.00 99 ASP A N 1
ATOM 799 C CA . ASP A 1 99 ? 6.229 9.503 8.457 1.00 49.00 99 ASP A CA 1
ATOM 800 C C . ASP A 1 99 ? 7.355 9.134 7.477 1.00 49.00 99 ASP A C 1
ATOM 802 O O . ASP A 1 99 ? 7.184 8.324 6.567 1.00 49.00 99 ASP A O 1
ATOM 806 N N . GLU A 1 100 ? 8.477 9.854 7.571 1.00 45.88 100 GLU A N 1
ATOM 807 C CA . GLU A 1 100 ? 9.678 9.581 6.805 1.00 45.88 100 GLU A CA 1
ATOM 808 C C . GLU A 1 100 ? 10.156 8.191 7.217 1.00 45.88 100 GLU A C 1
ATOM 810 O O . GLU A 1 100 ? 10.537 7.967 8.369 1.00 45.88 100 GLU A O 1
ATOM 815 N N . ASN A 1 101 ? 10.166 7.294 6.230 1.00 52.38 101 ASN A N 1
ATOM 816 C CA . ASN A 1 101 ? 10.618 5.903 6.253 1.00 52.38 101 ASN A CA 1
ATOM 817 C C . ASN A 1 101 ? 9.539 4.855 6.553 1.00 52.38 101 ASN A C 1
ATOM 819 O O . ASN A 1 101 ? 9.297 4.468 7.692 1.00 52.38 101 ASN A O 1
ATOM 823 N N . ILE A 1 102 ? 9.024 4.268 5.470 1.00 45.28 102 ILE A N 1
ATOM 824 C CA . ILE A 1 102 ? 8.662 2.849 5.448 1.00 45.28 102 ILE A CA 1
ATOM 825 C C . ILE A 1 102 ? 9.522 2.194 4.361 1.00 45.28 102 ILE A C 1
ATOM 827 O O . ILE A 1 102 ? 9.056 1.894 3.269 1.00 45.28 102 ILE A O 1
ATOM 831 N N . ASN A 1 103 ? 10.812 2.037 4.657 1.00 48.31 103 ASN A N 1
ATOM 832 C CA . ASN A 1 103 ? 11.612 0.960 4.082 1.00 48.31 103 ASN A CA 1
ATOM 833 C C . ASN A 1 103 ? 11.726 -0.093 5.186 1.00 48.31 103 ASN A C 1
ATOM 835 O O . ASN A 1 103 ? 12.666 -0.073 5.975 1.00 48.31 103 ASN A O 1
ATOM 839 N N . GLU A 1 104 ? 10.715 -0.951 5.304 1.00 40.59 104 GLU A N 1
ATOM 840 C CA . GLU A 1 104 ? 10.866 -2.204 6.039 1.00 40.59 104 GLU A CA 1
ATOM 841 C C . GLU A 1 104 ? 11.241 -3.275 5.018 1.00 40.59 104 GLU A C 1
ATOM 843 O O . GLU A 1 104 ? 10.392 -3.803 4.294 1.00 40.59 104 GLU A O 1
ATOM 848 N N . ASP A 1 105 ? 12.544 -3.548 4.945 1.00 44.00 105 ASP A N 1
ATOM 849 C CA . ASP A 1 10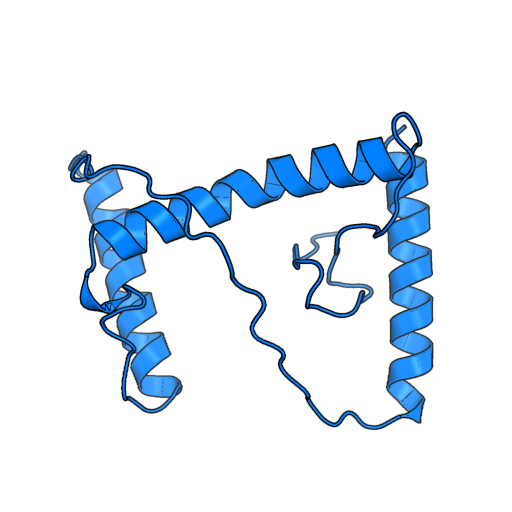5 ? 13.106 -4.687 4.233 1.00 44.00 105 ASP A CA 1
ATOM 850 C C . ASP A 1 105 ? 12.385 -5.959 4.686 1.00 44.00 105 ASP A C 1
ATOM 852 O O . ASP A 1 105 ? 12.562 -6.448 5.802 1.00 44.00 105 ASP A O 1
ATOM 856 N N . THR A 1 106 ? 11.532 -6.494 3.816 1.00 43.47 106 THR A N 1
ATOM 857 C CA . THR A 1 106 ? 10.903 -7.797 4.023 1.00 43.47 106 THR A CA 1
ATOM 858 C C . THR A 1 106 ? 11.554 -8.786 3.066 1.00 43.47 106 THR A C 1
ATOM 860 O O . THR A 1 106 ? 11.085 -8.994 1.946 1.00 43.47 106 THR A O 1
ATOM 863 N N . GLU A 1 107 ? 12.652 -9.405 3.506 1.00 39.28 107 GLU A N 1
ATOM 864 C CA . GLU A 1 107 ? 13.217 -10.587 2.853 1.00 39.28 107 GLU A CA 1
ATOM 865 C C . GLU A 1 107 ? 12.248 -11.767 3.023 1.00 39.28 107 GLU A C 1
ATOM 867 O O . GLU A 1 107 ? 12.248 -12.492 4.017 1.00 39.28 107 GLU A O 1
ATOM 872 N N . GLY A 1 108 ? 11.368 -11.940 2.039 1.00 43.97 108 GLY A N 1
ATOM 873 C CA . GLY A 1 108 ? 10.592 -13.158 1.855 1.00 43.97 108 GLY A CA 1
ATOM 874 C C . GLY A 1 108 ? 11.314 -14.091 0.887 1.00 43.97 108 GLY A C 1
ATOM 875 O O . GLY A 1 108 ? 11.551 -13.726 -0.261 1.00 43.97 108 GLY A O 1
ATOM 876 N N . SER A 1 109 ? 11.641 -15.301 1.338 1.00 41.28 109 SER A N 1
ATOM 877 C CA . SER A 1 109 ? 12.066 -16.405 0.471 1.00 41.28 109 SER A CA 1
ATOM 878 C C . SER A 1 109 ? 10.883 -16.843 -0.405 1.00 41.28 109 SER A C 1
ATOM 880 O O . SER A 1 109 ? 9.843 -17.253 0.116 1.00 41.28 109 SER A O 1
ATOM 882 N N . TYR A 1 110 ? 11.018 -16.719 -1.730 1.00 52.19 110 TYR A N 1
ATOM 883 C CA . TYR A 1 110 ? 10.003 -17.121 -2.710 1.00 52.19 110 TYR A CA 1
ATOM 884 C C . TYR A 1 110 ? 10.541 -18.213 -3.642 1.00 52.19 110 TYR A C 1
ATOM 886 O O . TYR A 1 110 ? 11.708 -18.217 -4.015 1.00 52.19 110 TYR A O 1
ATOM 894 N N . ILE A 1 111 ? 9.650 -19.123 -4.032 1.00 56.56 111 ILE A N 1
ATOM 895 C CA . ILE A 1 111 ? 9.890 -20.258 -4.934 1.00 56.56 111 ILE A CA 1
ATOM 896 C C . ILE A 1 111 ? 10.220 -19.731 -6.353 1.00 56.56 111 ILE A C 1
ATOM 898 O O . ILE A 1 111 ? 9.446 -18.957 -6.919 1.00 56.56 111 ILE A O 1
ATOM 902 N N . GLU A 1 112 ? 11.373 -20.118 -6.914 1.00 55.34 112 GLU A N 1
ATOM 903 C CA . GLU A 1 112 ? 12.097 -19.364 -7.964 1.00 55.34 112 GLU A CA 1
ATOM 904 C C . GLU A 1 112 ? 11.565 -19.489 -9.414 1.00 55.34 112 GLU A C 1
ATOM 906 O O . GLU A 1 112 ? 11.730 -18.561 -10.213 1.00 55.34 112 GLU A O 1
ATOM 911 N N . GLU A 1 113 ? 10.896 -20.583 -9.796 1.00 53.62 113 GLU A N 1
ATOM 912 C CA . GLU A 1 113 ? 10.625 -20.851 -11.224 1.00 53.62 113 GLU A CA 1
ATOM 913 C C . GLU A 1 113 ? 9.340 -20.191 -11.766 1.00 53.62 113 GLU A C 1
ATOM 915 O O . GLU A 1 113 ? 9.362 -19.552 -12.820 1.00 53.62 113 GLU A O 1
ATOM 920 N N . GLU A 1 114 ? 8.220 -20.257 -11.039 1.00 55.00 114 GLU A N 1
ATOM 921 C CA . GLU A 1 114 ? 6.938 -19.671 -11.482 1.00 55.00 114 GLU A CA 1
ATOM 922 C C . GLU A 1 114 ? 6.917 -18.134 -11.324 1.00 55.00 114 GLU A C 1
ATOM 924 O O . GLU A 1 114 ? 6.328 -17.403 -12.128 1.00 55.00 114 GLU A O 1
ATOM 929 N N . ALA A 1 115 ? 7.662 -17.627 -10.335 1.00 61.31 115 ALA A N 1
ATOM 930 C CA . ALA A 1 115 ? 7.801 -16.205 -10.035 1.00 61.31 115 ALA A CA 1
ATOM 931 C C . ALA A 1 115 ? 8.472 -15.416 -11.171 1.00 61.31 115 ALA A C 1
ATOM 933 O O . ALA A 1 115 ? 8.124 -14.258 -11.405 1.00 61.31 115 ALA A O 1
ATOM 934 N N . THR A 1 116 ? 9.401 -16.035 -11.908 1.00 73.62 116 THR A N 1
ATOM 935 C CA . THR A 1 116 ? 10.152 -15.361 -12.978 1.00 73.62 116 THR A CA 1
ATOM 936 C C . THR A 1 116 ? 9.242 -14.979 -14.150 1.00 73.62 116 THR A C 1
ATOM 938 O O . THR A 1 116 ? 9.300 -13.848 -14.639 1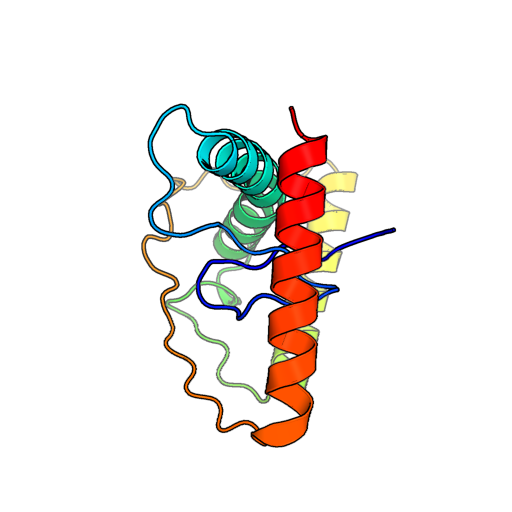.00 73.62 116 THR A O 1
ATOM 941 N N . SER A 1 117 ? 8.336 -15.875 -14.558 1.00 85.94 117 SER A N 1
ATOM 942 C CA . SER A 1 117 ? 7.377 -15.601 -15.638 1.00 85.94 117 SER A CA 1
ATOM 943 C C . SER A 1 117 ? 6.382 -14.501 -15.251 1.00 85.94 117 SER A C 1
ATOM 945 O O . SER A 1 117 ? 6.116 -13.583 -16.033 1.00 85.94 117 SER A O 1
ATOM 947 N N . ASP A 1 118 ? 5.887 -14.533 -14.011 1.00 88.88 118 ASP A N 1
ATOM 948 C CA . ASP A 1 118 ? 4.929 -13.545 -13.511 1.00 88.88 118 ASP A CA 1
ATOM 949 C C . ASP A 1 118 ? 5.554 -12.148 -13.339 1.00 88.88 118 ASP A C 1
ATOM 951 O O . ASP A 1 118 ? 4.960 -11.141 -13.731 1.00 88.88 118 ASP A O 1
ATOM 955 N N . LEU A 1 119 ? 6.799 -12.079 -12.855 1.00 89.75 119 LEU A N 1
ATOM 956 C CA . LEU A 1 119 ? 7.595 -10.849 -12.788 1.00 89.75 119 LEU A CA 1
ATOM 957 C C . LEU A 1 119 ? 7.792 -10.218 -14.172 1.00 89.75 119 LEU A C 1
ATOM 959 O O . LEU A 1 119 ? 7.579 -9.013 -14.345 1.00 89.75 119 LEU A O 1
ATOM 963 N N . ILE A 1 120 ? 8.180 -11.022 -15.169 1.00 91.50 120 ILE A N 1
ATOM 964 C CA . ILE A 1 120 ? 8.360 -10.563 -16.554 1.00 91.50 120 ILE A CA 1
ATOM 965 C C . ILE A 1 120 ? 7.031 -10.038 -17.101 1.00 91.50 120 ILE A C 1
ATOM 967 O O . ILE A 1 120 ? 6.969 -8.921 -17.623 1.00 91.50 120 ILE A O 1
ATOM 971 N N . ARG A 1 121 ? 5.944 -10.795 -16.921 1.00 93.25 121 ARG A N 1
ATOM 972 C CA . ARG A 1 121 ? 4.599 -10.395 -17.351 1.00 93.25 121 ARG A CA 1
ATOM 973 C C . ARG A 1 121 ? 4.152 -9.094 -16.685 1.00 93.25 121 ARG A C 1
ATOM 975 O O . ARG A 1 121 ? 3.586 -8.229 -17.353 1.00 93.25 121 ARG A O 1
ATOM 982 N N . GLY A 1 122 ? 4.425 -8.937 -15.392 1.00 93.75 122 GLY A N 1
ATOM 983 C CA . GLY A 1 122 ? 4.128 -7.727 -14.633 1.00 93.75 122 GLY A CA 1
ATOM 984 C C . GLY A 1 122 ? 4.849 -6.498 -15.179 1.00 93.75 122 GLY A C 1
ATOM 985 O O . GLY A 1 122 ? 4.226 -5.445 -15.315 1.00 93.75 122 GLY A O 1
ATOM 986 N N . ARG A 1 123 ? 6.134 -6.631 -15.536 1.00 93.56 123 ARG A N 1
ATOM 987 C CA . ARG A 1 123 ? 6.920 -5.552 -16.159 1.00 93.56 123 ARG A CA 1
ATOM 988 C C . ARG A 1 123 ? 6.376 -5.183 -17.536 1.00 93.56 123 ARG A C 1
ATOM 990 O O . ARG A 1 123 ? 6.119 -4.010 -17.774 1.00 93.56 123 ARG A O 1
ATOM 997 N N . ILE A 1 124 ? 6.089 -6.171 -18.388 1.00 94.50 124 ILE A N 1
ATOM 998 C CA . ILE A 1 124 ? 5.501 -5.938 -19.718 1.00 94.50 124 ILE A CA 1
ATOM 999 C C . ILE A 1 124 ? 4.175 -5.176 -19.606 1.00 94.50 124 ILE A C 1
ATOM 1001 O O . ILE A 1 124 ? 3.945 -4.223 -20.349 1.00 94.50 124 ILE A O 1
ATOM 1005 N N . LEU A 1 125 ? 3.300 -5.572 -18.677 1.00 94.81 125 LEU A N 1
ATOM 1006 C CA . LEU A 1 125 ? 2.015 -4.901 -18.469 1.00 94.81 125 LEU A CA 1
ATOM 1007 C C . LEU A 1 125 ? 2.183 -3.463 -17.978 1.00 94.81 125 LEU A C 1
ATOM 1009 O O . LEU A 1 125 ? 1.493 -2.572 -18.476 1.00 94.81 125 LEU A O 1
ATOM 1013 N N . ARG A 1 126 ? 3.113 -3.221 -17.047 1.00 95.19 126 ARG A N 1
ATOM 1014 C CA . ARG A 1 126 ? 3.437 -1.861 -16.608 1.00 95.19 126 ARG A CA 1
ATOM 1015 C C . ARG A 1 126 ? 3.969 -1.025 -17.767 1.00 95.19 126 ARG A C 1
ATOM 1017 O O . ARG A 1 126 ? 3.485 0.078 -17.970 1.00 95.19 126 ARG A O 1
ATOM 1024 N N . ASP A 1 127 ? 4.884 -1.551 -18.572 1.00 94.25 127 ASP A N 1
ATOM 1025 C CA . ASP A 1 127 ? 5.455 -0.820 -19.708 1.00 94.25 127 ASP A CA 1
ATOM 1026 C C . ASP A 1 127 ? 4.393 -0.502 -20.773 1.00 94.25 127 ASP A C 1
ATOM 1028 O O . ASP A 1 127 ? 4.383 0.583 -21.358 1.00 94.25 127 ASP A O 1
ATOM 1032 N N . GLN A 1 128 ? 3.445 -1.415 -21.003 1.00 94.12 128 GLN A N 1
ATOM 1033 C CA . GLN A 1 128 ? 2.281 -1.154 -21.853 1.00 94.12 128 GLN A CA 1
ATOM 1034 C C . GLN A 1 128 ? 1.384 -0.052 -21.279 1.00 94.12 128 GLN A C 1
ATOM 1036 O O . GLN A 1 128 ? 0.901 0.791 -22.034 1.00 94.12 128 GLN A O 1
ATOM 1041 N N . LEU A 1 129 ? 1.159 -0.046 -19.963 1.00 93.38 129 LEU A N 1
ATOM 1042 C CA . LEU A 1 129 ? 0.403 1.005 -19.285 1.00 93.38 129 LEU A CA 1
ATOM 1043 C C . LEU A 1 129 ? 1.114 2.358 -19.403 1.00 93.38 129 LEU A C 1
ATOM 1045 O O . LEU A 1 129 ? 0.479 3.338 -19.775 1.00 93.38 129 LEU A O 1
ATOM 1049 N N . VAL A 1 130 ? 2.424 2.402 -19.162 1.00 94.12 130 VAL A N 1
ATOM 1050 C CA . VAL A 1 130 ? 3.261 3.605 -19.284 1.00 94.12 130 VAL A CA 1
ATOM 1051 C C . VAL A 1 130 ? 3.128 4.209 -20.682 1.00 94.12 130 VAL A C 1
ATOM 1053 O O . VAL A 1 130 ? 2.855 5.398 -20.808 1.00 94.12 130 VAL A O 1
ATOM 1056 N N . ARG A 1 131 ? 3.204 3.381 -21.733 1.00 92.94 131 ARG A N 1
ATOM 1057 C CA . ARG A 1 131 ? 3.006 3.810 -23.131 1.00 92.94 131 ARG A CA 1
ATOM 1058 C C . ARG A 1 131 ? 1.618 4.388 -23.414 1.00 92.94 131 ARG A C 1
ATOM 1060 O O . ARG A 1 131 ? 1.494 5.248 -24.272 1.00 92.94 131 ARG A O 1
ATOM 1067 N N . ARG A 1 132 ? 0.578 3.927 -22.713 1.00 90.06 132 ARG A N 1
ATOM 1068 C CA . ARG A 1 132 ? -0.801 4.435 -22.858 1.00 90.06 132 ARG A CA 1
ATOM 1069 C C . ARG A 1 132 ? -1.067 5.721 -22.080 1.00 90.06 132 ARG A C 1
ATOM 1071 O O . ARG A 1 132 ? -2.127 6.306 -22.255 1.00 90.06 132 ARG A O 1
ATOM 1078 N N . LEU A 1 133 ? -0.172 6.099 -21.170 1.00 83.38 133 LEU A N 1
ATOM 1079 C CA . LEU A 1 133 ? -0.325 7.278 -20.319 1.00 83.38 133 LEU A CA 1
ATOM 1080 C C . LEU A 1 133 ? 0.308 8.548 -20.915 1.00 83.38 133 LEU A C 1
ATOM 1082 O O . LEU A 1 133 ? 0.258 9.576 -20.229 1.00 83.38 133 LEU A O 1
ATOM 1086 N N . GLN A 1 134 ? 0.864 8.468 -22.134 1.00 62.34 134 GLN A N 1
ATOM 1087 C CA . GLN A 1 134 ? 1.138 9.614 -23.018 1.00 62.34 134 GLN A CA 1
ATOM 1088 C C . GLN A 1 134 ? -0.161 10.296 -23.440 1.00 62.34 134 GLN A C 1
ATOM 1090 O O . GLN A 1 134 ? -0.160 11.544 -23.447 1.00 62.34 134 GLN A O 1
#

Radius of gyration: 18.0 Å; chains: 1; bounding box: 37×40×43 Å

Organism: Arctia plantaginis (NCBI:txid874455)

Sequence (134 aa):
MVWLLGDSGYPQRPWLMTPILDATSGSINSVYNEKHMRARVVIENTFSRMKNRWRCLHKDRVLHYRPLKCSKIILACSVLHNLMIDFGIEALDEDMGLDENINEDTEGSYIEEEATSDLIRGRILRDQLVRRLQ

Foldseek 3Di:
DAADEDEPLDQFFQRYDYQDPPDDPPDLSVLVNVVSVVVCVVVLVVLLLLCQQPVCSDPVNDPPDDPVVVVVVVVVSVVVVVVCVVVVNDGPPDDCPPPPDPPPNDPDDDDPDVVVVRSVNRVVSNVVVSVVSD

pLDDT: mean 83.21, std 16.56, range [39.28, 97.0]

Secondary structure (DSSP, 8-state):
---EE--TTSPPBTTEE---TTPPTTSHHHHHHHHHHHHHHHHHHHHHHHHHH-GGGSGGG---S-HHHHHHHHHHHHHHHHHHHHTT-----------------------HHHHHHHHHHHHHHHHHHHHHT-